Protein AF-A0A383ANM3-F1 (afdb_monomer_lite)

Foldseek 3Di:
DDDPPPPPPPPPPPDDPPDDDDDPDDPVVVVVVVCCVPPVVVVLVVCCVVVDVPPSPPVVVVVVVVVVVVVVVVD

Secondary structure (DSSP, 8-state):
----TT--------S-TT-PPPPS-SHHHHHHHHHIIIIIHHHHHHHHHHS-TTTHHHHHHHHHHHHHHHHHHH-

Organism: NCBI:txid408172

Structure (mmCIF, N/CA/C/O backbone):
data_AF-A0A383ANM3-F1
#
_entry.id   AF-A0A383ANM3-F1
#
loop_
_atom_site.group_PDB
_atom_site.id
_atom_site.type_symbol
_atom_site.label_atom_id
_atom_site.label_alt_id
_atom_site.label_comp_id
_atom_site.label_asym_id
_atom_site.label_entity_id
_atom_site.label_seq_id
_atom_site.pdbx_PDB_ins_code
_atom_site.Cartn_x
_atom_site.Cartn_y
_atom_site.Cartn_z
_atom_site.occupancy
_atom_site.B_iso_or_equiv
_atom_site.auth_seq_id
_atom_site.auth_comp_id
_atom_site.auth_asym_id
_atom_site.auth_atom_id
_atom_site.pdbx_PDB_model_num
ATOM 1 N N . MET A 1 1 ? -22.920 38.046 25.260 1.00 54.47 1 MET A N 1
ATOM 2 C CA . MET A 1 1 ? -23.251 36.678 24.809 1.00 54.47 1 MET A CA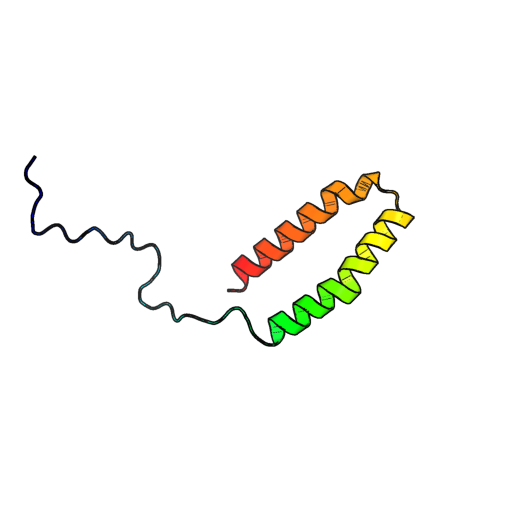 1
ATOM 3 C C . MET A 1 1 ? -23.113 35.764 26.012 1.00 54.47 1 MET A C 1
ATOM 5 O O . MET A 1 1 ? -21.994 35.450 26.397 1.00 54.47 1 MET A O 1
ATOM 9 N N . ALA A 1 2 ? -24.222 35.474 26.693 1.00 51.34 2 ALA A N 1
ATOM 10 C CA . ALA A 1 2 ? -24.219 34.554 27.825 1.00 51.34 2 ALA A CA 1
ATOM 11 C C . ALA A 1 2 ? -23.986 33.135 27.290 1.00 51.34 2 ALA A C 1
ATOM 13 O O . ALA A 1 2 ? -24.619 32.734 26.318 1.00 51.34 2 ALA A O 1
ATOM 14 N N . LYS A 1 3 ? -23.025 32.415 27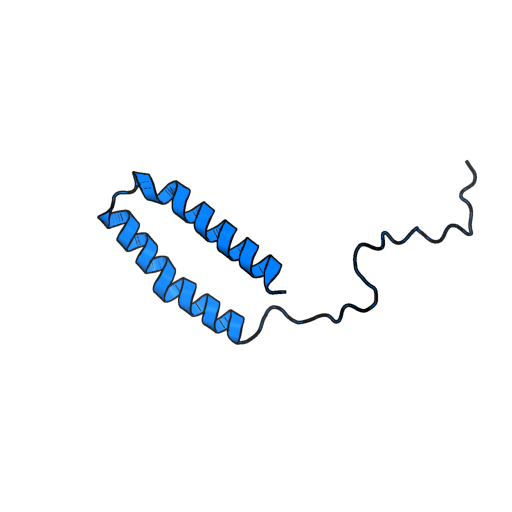.869 1.00 59.25 3 LYS A N 1
ATOM 15 C CA . LYS A 1 3 ? -22.780 31.006 27.565 1.00 59.25 3 LYS A CA 1
ATOM 16 C C . LYS A 1 3 ? -23.816 30.205 28.345 1.00 59.25 3 LYS A C 1
ATOM 18 O O . LYS A 1 3 ? -23.711 30.128 29.566 1.00 59.25 3 LYS A O 1
ATOM 23 N N . ASP A 1 4 ? -24.827 29.688 27.652 1.00 63.91 4 ASP A N 1
ATOM 24 C CA . ASP A 1 4 ? -25.875 28.865 28.254 1.00 63.91 4 ASP A CA 1
ATOM 25 C C . ASP A 1 4 ? -25.254 27.662 28.991 1.00 63.91 4 ASP A C 1
ATOM 27 O O . ASP A 1 4 ? -24.584 26.841 28.359 1.00 63.91 4 ASP A O 1
ATOM 31 N N . PRO A 1 5 ? -25.450 27.537 30.317 1.00 64.25 5 PRO A N 1
ATOM 32 C CA . PRO A 1 5 ? -24.805 26.505 31.132 1.00 64.25 5 PRO A CA 1
ATOM 33 C C . PRO A 1 5 ? -25.390 25.095 30.930 1.00 64.25 5 PRO A C 1
ATOM 35 O O . PRO A 1 5 ? -24.807 24.137 31.418 1.00 64.25 5 PRO A O 1
ATOM 38 N N . ASN A 1 6 ? -26.502 24.966 30.193 1.00 59.47 6 ASN A N 1
ATOM 39 C CA . ASN A 1 6 ? -27.185 23.697 29.890 1.00 59.47 6 ASN A CA 1
ATOM 40 C C . ASN A 1 6 ? -27.017 23.234 28.435 1.00 59.47 6 ASN A C 1
ATOM 42 O O . ASN A 1 6 ? -27.734 22.345 27.977 1.00 59.47 6 ASN A O 1
ATOM 46 N N . LYS A 1 7 ? -26.097 23.837 27.677 1.00 59.66 7 LYS A N 1
ATOM 47 C CA . LYS A 1 7 ? -25.778 23.362 26.333 1.00 59.66 7 LYS A CA 1
ATOM 48 C C . LYS A 1 7 ? -24.704 22.284 26.458 1.00 59.66 7 LYS A C 1
ATOM 50 O O . LYS A 1 7 ? -23.512 22.589 26.408 1.00 59.66 7 LYS A O 1
ATOM 55 N N . GLU A 1 8 ? -25.142 21.043 26.684 1.00 63.91 8 GLU A N 1
ATOM 56 C CA . GLU A 1 8 ? -24.309 19.854 26.466 1.00 63.91 8 GLU A CA 1
ATOM 57 C C . GLU A 1 8 ? -23.609 20.059 25.114 1.00 63.91 8 GLU A C 1
ATOM 59 O O . GLU A 1 8 ? -24.294 20.416 24.147 1.00 63.91 8 GLU A O 1
ATOM 64 N N . PRO A 1 9 ? -22.269 19.963 25.032 1.00 62.81 9 PRO A N 1
ATOM 65 C CA . PRO A 1 9 ? -21.578 20.153 23.768 1.00 62.81 9 PRO A CA 1
ATOM 66 C C . PRO A 1 9 ? -22.182 19.134 22.819 1.00 62.81 9 PRO A C 1
ATOM 68 O O . PRO A 1 9 ? -22.060 17.943 23.083 1.00 62.81 9 PRO A O 1
ATOM 71 N N . GLU A 1 10 ? -22.906 19.617 21.810 1.00 63.34 10 GLU A N 1
ATOM 72 C CA . GLU A 1 10 ? -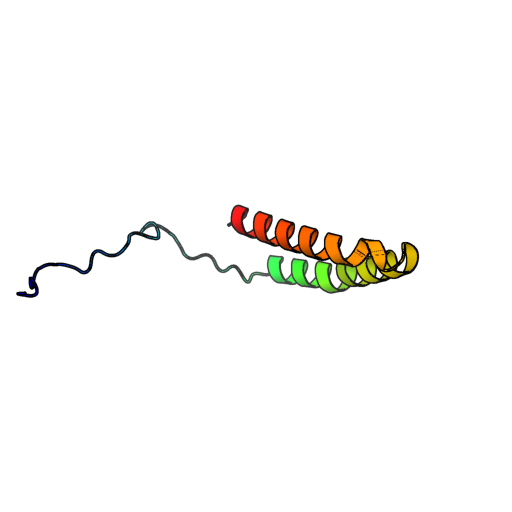23.595 18.819 20.804 1.00 63.34 10 GLU A CA 1
ATOM 73 C C . GLU A 1 10 ? -22.555 17.843 20.263 1.00 63.34 10 GLU A C 1
ATOM 75 O O . GLU A 1 10 ? -21.667 18.222 19.494 1.00 63.34 10 GLU A O 1
ATOM 80 N N . ARG A 1 11 ? -22.540 16.628 20.825 1.00 60.84 11 ARG A N 1
ATOM 81 C CA . ARG A 1 11 ? -21.543 15.625 20.498 1.00 60.84 11 ARG A CA 1
ATOM 82 C C . ARG A 1 11 ? -21.897 15.283 19.078 1.00 60.84 11 ARG A C 1
ATOM 84 O O . ARG A 1 11 ? -22.895 14.606 18.864 1.00 60.84 11 ARG A O 1
ATOM 91 N N . LEU A 1 12 ? -21.152 15.858 18.133 1.00 67.44 12 LEU A N 1
ATOM 92 C CA . LEU A 1 12 ? -21.242 15.525 16.724 1.00 67.44 12 LEU A CA 1
ATOM 93 C C . LEU A 1 12 ? -21.296 14.000 16.693 1.00 67.44 12 LEU A C 1
ATOM 95 O O . LEU A 1 12 ? -20.328 13.346 17.085 1.00 67.44 12 LEU A O 1
ATOM 99 N N . GLN A 1 13 ? -22.471 13.453 16.385 1.00 66.25 13 GLN A N 1
ATOM 100 C CA . GLN A 1 13 ? -22.745 12.025 16.465 1.00 66.25 13 GLN A CA 1
ATOM 101 C C . GLN A 1 13 ? -22.105 11.403 15.221 1.00 66.25 13 GLN A C 1
ATOM 103 O O . GLN A 1 13 ? -22.765 11.049 14.253 1.00 66.25 13 GLN A O 1
ATOM 108 N N . LEU A 1 14 ? -20.769 11.436 15.194 1.00 70.12 14 LEU A N 1
ATOM 109 C CA . LEU A 1 14 ? -19.931 11.059 14.057 1.00 70.12 14 LEU A CA 1
ATOM 110 C C . LEU A 1 14 ? -19.873 9.540 13.901 1.00 70.12 14 LEU A C 1
ATOM 112 O O . LEU A 1 14 ? -19.542 9.046 12.828 1.00 70.12 14 LEU A O 1
ATOM 116 N N . MET A 1 15 ? -20.163 8.813 14.980 1.00 70.38 15 MET A N 1
ATOM 117 C CA . MET A 1 15 ? -20.119 7.363 15.050 1.00 70.38 15 MET A CA 1
ATOM 118 C C . MET A 1 15 ? -21.291 6.873 15.916 1.00 70.38 15 MET A C 1
ATOM 120 O O . MET A 1 15 ? -21.571 7.500 16.940 1.00 70.38 15 MET A O 1
ATOM 124 N N . PRO A 1 16 ? -21.983 5.796 15.509 1.00 77.31 16 PRO A N 1
ATOM 125 C CA . PRO A 1 16 ? -22.987 5.126 16.328 1.00 77.31 16 PRO A CA 1
ATOM 126 C C . PRO A 1 16 ? -22.428 4.700 17.694 1.00 77.31 16 PRO A C 1
ATOM 128 O O . PRO A 1 16 ? -21.300 4.210 17.782 1.00 77.31 16 PRO A O 1
ATOM 131 N N . ASP A 1 17 ? -23.226 4.866 18.752 1.00 75.06 17 ASP A N 1
ATOM 132 C CA . ASP A 1 17 ? -22.844 4.529 20.133 1.00 75.06 17 ASP A CA 1
ATOM 133 C C . ASP A 1 17 ? -22.723 3.007 20.371 1.00 75.06 17 ASP A C 1
ATOM 135 O O . ASP A 1 17 ? -22.190 2.574 21.393 1.00 75.06 17 ASP A O 1
ATOM 139 N N . ASP A 1 18 ? -23.207 2.187 19.434 1.00 78.38 18 ASP A N 1
ATOM 140 C CA . ASP A 1 18 ? -23.205 0.721 19.470 1.00 78.38 18 ASP A CA 1
ATOM 141 C C . ASP A 1 18 ? -22.023 0.073 18.725 1.00 78.38 18 ASP A C 1
ATOM 143 O O . ASP A 1 18 ? -21.946 -1.156 18.631 1.00 78.38 18 ASP A O 1
ATOM 147 N N . LEU A 1 19 ? -21.071 0.863 18.218 1.00 77.75 19 LEU A N 1
ATOM 148 C CA . LEU A 1 19 ? -19.887 0.323 17.553 1.00 77.75 19 LEU A CA 1
ATOM 149 C C . LEU A 1 19 ? -18.922 -0.330 18.549 1.00 77.75 19 LEU A C 1
ATOM 151 O O . LEU A 1 19 ? -18.275 0.329 19.364 1.00 77.75 19 LEU A O 1
ATOM 155 N N . ASN A 1 20 ? -18.760 -1.646 18.413 1.00 81.25 20 ASN A N 1
ATOM 156 C CA . ASN A 1 20 ? -17.694 -2.375 19.085 1.00 81.25 20 ASN A CA 1
ATOM 157 C C . ASN A 1 20 ? -16.369 -2.163 18.349 1.00 81.25 20 ASN A C 1
ATOM 159 O O . ASN A 1 20 ? -16.280 -2.325 17.133 1.00 81.25 20 ASN A O 1
ATOM 163 N N . PHE A 1 21 ? -15.324 -1.821 19.099 1.00 81.50 21 PHE A N 1
ATOM 164 C CA . PHE A 1 21 ? -13.980 -1.697 18.549 1.00 81.50 21 PHE A CA 1
ATOM 165 C C . PHE A 1 21 ? -13.425 -3.077 18.175 1.00 81.50 21 PHE A C 1
ATOM 167 O O . PHE A 1 21 ? -13.202 -3.917 19.049 1.00 81.50 21 PHE A O 1
ATOM 174 N N . GLU A 1 22 ? -13.138 -3.284 16.890 1.00 81.94 22 GLU A N 1
ATOM 175 C CA . GLU A 1 22 ? -12.405 -4.455 16.412 1.00 81.94 22 GLU A CA 1
ATOM 176 C C . GLU A 1 22 ? -10.941 -4.106 16.087 1.00 81.94 22 GLU A C 1
ATOM 178 O O . GLU A 1 22 ? -10.670 -3.174 15.323 1.00 81.94 22 GLU A O 1
ATOM 183 N N . PRO A 1 23 ? -9.958 -4.852 16.623 1.00 82.88 23 PRO A N 1
ATOM 184 C CA . PRO A 1 23 ? -8.556 -4.636 16.289 1.00 82.88 23 PRO A CA 1
ATOM 185 C C . PRO A 1 23 ? -8.253 -4.976 14.819 1.00 82.88 23 PRO A C 1
ATOM 187 O O . PRO A 1 23 ? -8.308 -6.134 14.403 1.00 82.88 23 PRO A O 1
ATOM 190 N N . GLY A 1 24 ? -7.826 -3.977 14.040 1.00 80.94 24 GLY A N 1
ATOM 191 C CA . GLY A 1 24 ? -7.382 -4.168 12.649 1.00 80.94 24 GLY A CA 1
ATOM 192 C C . GLY A 1 24 ? -6.017 -4.862 12.506 1.00 80.94 24 GLY A C 1
ATOM 193 O O . GLY A 1 24 ? -5.677 -5.364 11.433 1.00 80.94 24 GLY A O 1
ATOM 194 N N . PHE A 1 25 ? -5.224 -4.923 13.581 1.00 86.38 25 PHE A N 1
ATOM 195 C CA . PHE A 1 25 ? -3.957 -5.651 13.604 1.00 86.38 25 PHE A CA 1
ATOM 196 C C . PHE A 1 25 ? -4.175 -7.067 14.137 1.00 86.38 25 PHE A C 1
ATOM 198 O O . PHE A 1 25 ? -4.241 -7.298 15.343 1.00 86.38 25 PHE A O 1
ATOM 205 N N . ASN A 1 26 ? -4.300 -8.021 13.220 1.00 88.94 26 ASN A N 1
ATOM 206 C CA . ASN A 1 26 ? -4.486 -9.429 13.539 1.00 88.94 26 ASN A CA 1
ATOM 207 C C . ASN A 1 26 ? -3.537 -10.306 12.704 1.00 88.94 26 ASN A C 1
ATOM 209 O O . ASN A 1 26 ? -2.765 -9.826 11.871 1.00 88.94 26 ASN A O 1
ATOM 213 N N . ILE A 1 27 ? -3.597 -11.621 12.915 1.00 92.50 27 ILE A N 1
ATOM 214 C CA . ILE A 1 27 ? -2.746 -12.572 12.190 1.00 92.50 27 ILE A CA 1
ATOM 215 C C . ILE A 1 27 ? -2.985 -12.553 10.671 1.00 92.50 27 ILE A C 1
ATOM 217 O O . ILE A 1 27 ? -2.063 -12.807 9.900 1.00 92.50 27 ILE A O 1
ATOM 221 N N . LYS A 1 28 ? -4.196 -12.205 10.215 1.00 88.00 28 LYS A N 1
ATOM 222 C CA . LYS A 1 28 ? -4.502 -12.044 8.785 1.00 88.00 28 LYS A CA 1
ATOM 223 C C . LYS A 1 28 ? -3.743 -10.845 8.213 1.00 88.00 28 LYS A C 1
ATOM 225 O O . LYS A 1 28 ? -3.199 -10.947 7.119 1.00 88.00 28 LYS A O 1
ATOM 230 N N . THR A 1 29 ? -3.628 -9.757 8.977 1.00 87.88 29 THR A N 1
ATOM 231 C CA . THR A 1 29 ? -2.832 -8.571 8.619 1.00 87.88 29 THR A CA 1
ATOM 232 C C . THR A 1 29 ? -1.349 -8.915 8.472 1.00 87.88 29 THR A C 1
ATOM 234 O O . THR A 1 29 ? -0.701 -8.443 7.540 1.00 87.88 29 THR A O 1
ATOM 237 N N . LEU A 1 30 ? -0.816 -9.798 9.326 1.00 92.62 30 LEU A N 1
ATOM 238 C CA . LEU A 1 30 ? 0.568 -10.272 9.217 1.00 92.62 30 LEU A CA 1
ATOM 239 C C . LEU A 1 30 ? 0.811 -11.050 7.914 1.00 92.62 30 LEU A C 1
ATOM 241 O O . LEU A 1 30 ? 1.781 -10.784 7.204 1.00 92.62 30 LEU A O 1
ATOM 245 N N . TRP A 1 31 ? -0.082 -11.982 7.574 1.00 93.81 31 TRP A N 1
ATOM 246 C CA . TRP A 1 31 ? 0.011 -12.744 6.326 1.00 93.81 31 TRP A CA 1
ATOM 247 C C . TRP A 1 31 ? -0.150 -11.863 5.086 1.00 93.81 31 TRP A C 1
ATOM 249 O O . TRP A 1 31 ? 0.574 -12.046 4.107 1.00 93.81 31 TRP A O 1
ATOM 259 N N . ALA A 1 32 ? -1.041 -10.872 5.139 1.00 86.50 32 ALA A N 1
ATOM 260 C CA . ALA A 1 32 ? -1.201 -9.893 4.069 1.00 86.50 32 ALA A CA 1
ATOM 261 C C . ALA A 1 32 ? 0.082 -9.071 3.857 1.00 86.50 32 ALA A C 1
ATOM 263 O O . ALA A 1 32 ? 0.530 -8.918 2.722 1.00 86.50 32 ALA A O 1
ATOM 264 N N . ALA A 1 33 ? 0.721 -8.605 4.935 1.00 89.56 33 ALA A N 1
ATOM 265 C CA . ALA A 1 33 ? 1.978 -7.863 4.851 1.00 89.56 33 ALA A CA 1
ATOM 266 C C . ALA A 1 33 ? 3.115 -8.709 4.251 1.00 89.56 33 ALA A C 1
ATOM 268 O O . ALA A 1 33 ? 3.857 -8.229 3.393 1.00 89.56 33 ALA A O 1
ATOM 269 N N . LEU A 1 34 ? 3.214 -9.983 4.645 1.00 94.69 34 LEU A N 1
ATOM 270 C CA . LEU A 1 34 ? 4.169 -10.940 4.076 1.00 94.69 34 LEU A CA 1
ATOM 271 C C . LEU A 1 34 ? 3.958 -11.133 2.568 1.00 94.69 34 LEU A C 1
ATOM 273 O O . LEU A 1 34 ? 4.916 -11.069 1.800 1.00 94.69 34 LEU A O 1
ATOM 277 N N . PHE A 1 35 ? 2.710 -11.318 2.135 1.00 91.12 35 PHE A N 1
ATOM 278 C CA . PHE A 1 35 ? 2.364 -11.447 0.719 1.00 91.12 35 PHE A CA 1
ATOM 279 C C . PHE A 1 35 ? 2.748 -10.193 -0.077 1.00 91.12 35 PHE A C 1
ATOM 281 O O . PHE A 1 35 ? 3.372 -10.289 -1.135 1.00 91.12 35 PHE A O 1
ATOM 288 N N . VAL A 1 36 ? 2.431 -9.006 0.442 1.00 87.94 36 VAL A N 1
ATOM 289 C CA . VAL A 1 36 ? 2.768 -7.748 -0.234 1.00 87.94 36 VAL A CA 1
ATOM 290 C C . VAL A 1 36 ? 4.286 -7.579 -0.349 1.00 87.94 36 VAL A C 1
ATOM 292 O O . VAL A 1 36 ? 4.792 -7.267 -1.427 1.00 87.94 36 VAL A O 1
ATOM 295 N N . GLY A 1 37 ? 5.025 -7.841 0.730 1.00 88.62 37 GLY A N 1
ATOM 296 C CA . GLY A 1 37 ? 6.477 -7.674 0.754 1.00 88.62 37 GLY A CA 1
ATOM 297 C C . GLY A 1 37 ? 7.227 -8.662 -0.139 1.00 88.62 37 GLY A C 1
ATOM 298 O O . GLY A 1 37 ? 8.132 -8.259 -0.863 1.00 88.62 37 GLY A O 1
ATOM 299 N N . PHE A 1 38 ? 6.860 -9.946 -0.114 1.00 93.94 38 PHE A N 1
ATOM 300 C CA . PHE A 1 38 ? 7.616 -10.991 -0.816 1.00 93.94 38 PHE A CA 1
ATOM 301 C C . PHE A 1 38 ? 7.117 -11.295 -2.227 1.00 93.94 38 PHE A C 1
ATOM 303 O O . PHE A 1 38 ? 7.883 -11.833 -3.022 1.00 93.94 38 PHE A O 1
ATOM 310 N N . ILE A 1 39 ? 5.860 -10.988 -2.554 1.00 91.12 39 ILE A N 1
ATOM 311 C CA . ILE A 1 39 ? 5.269 -11.357 -3.849 1.00 91.12 39 ILE A CA 1
ATOM 312 C C . ILE A 1 39 ? 4.941 -10.111 -4.669 1.00 91.12 39 ILE A C 1
ATOM 314 O O . ILE A 1 39 ? 5.407 -9.991 -5.802 1.00 91.12 39 ILE A O 1
ATOM 318 N N . MET A 1 40 ? 4.189 -9.161 -4.105 1.00 85.75 40 MET A N 1
ATOM 319 C CA . MET A 1 40 ? 3.780 -7.964 -4.854 1.00 85.75 40 MET A CA 1
ATOM 320 C C . MET A 1 40 ? 4.961 -7.044 -5.163 1.00 85.75 40 MET A C 1
ATOM 322 O O . MET A 1 40 ? 5.128 -6.652 -6.316 1.00 85.75 40 MET A O 1
ATOM 326 N N . LEU A 1 41 ? 5.796 -6.722 -4.169 1.00 86.56 41 LEU A N 1
ATOM 327 C CA . LEU A 1 41 ? 6.893 -5.767 -4.356 1.00 86.56 41 LEU A CA 1
ATOM 328 C C . LEU A 1 41 ? 7.941 -6.263 -5.375 1.00 86.56 41 LEU A C 1
ATOM 330 O O . LEU A 1 41 ? 8.264 -5.511 -6.297 1.00 86.56 41 LEU A O 1
ATOM 334 N N . PRO A 1 42 ? 8.426 -7.522 -5.319 1.00 88.56 42 PRO A N 1
ATOM 335 C CA . PRO A 1 42 ? 9.364 -8.021 -6.323 1.00 88.56 42 PRO A CA 1
ATOM 336 C C . PRO A 1 42 ? 8.718 -8.166 -7.705 1.00 88.56 42 PRO A C 1
ATOM 338 O O . PRO A 1 42 ? 9.359 -7.873 -8.715 1.00 88.56 42 PRO A O 1
ATOM 341 N N . GLY A 1 43 ? 7.441 -8.566 -7.762 1.00 85.75 43 GLY A N 1
ATOM 342 C CA . GLY A 1 43 ? 6.682 -8.657 -9.009 1.00 85.75 43 GLY A CA 1
ATOM 343 C C . GLY A 1 43 ? 6.530 -7.304 -9.704 1.00 85.75 43 GLY A C 1
ATOM 344 O O . GLY A 1 43 ? 6.754 -7.210 -10.910 1.00 85.75 43 GLY A O 1
ATOM 345 N N . ALA A 1 44 ? 6.229 -6.246 -8.948 1.00 79.75 44 ALA A N 1
ATOM 346 C CA . ALA A 1 44 ? 6.110 -4.885 -9.468 1.00 79.75 44 ALA A CA 1
ATOM 347 C C . ALA A 1 44 ? 7.440 -4.363 -10.031 1.00 79.75 44 ALA A C 1
ATOM 349 O O . ALA A 1 44 ? 7.465 -3.795 -11.124 1.00 79.75 44 ALA A O 1
ATOM 350 N N . ILE A 1 45 ? 8.555 -4.616 -9.335 1.00 85.44 45 ILE A N 1
ATOM 351 C CA . ILE A 1 45 ? 9.896 -4.240 -9.806 1.00 85.44 45 ILE A CA 1
ATOM 352 C C . ILE A 1 45 ? 10.236 -4.983 -11.102 1.00 85.44 45 ILE A C 1
ATOM 354 O O . ILE A 1 45 ? 10.685 -4.363 -12.065 1.00 85.44 45 ILE A O 1
ATOM 358 N N . TYR A 1 46 ? 9.991 -6.295 -11.157 1.00 86.50 46 TYR A N 1
ATOM 359 C CA . TYR A 1 46 ? 10.237 -7.093 -12.359 1.00 86.50 46 TYR A CA 1
ATOM 360 C C . TYR A 1 46 ? 9.430 -6.575 -13.549 1.00 86.50 46 TYR A C 1
ATOM 362 O O . TYR A 1 46 ? 9.993 -6.311 -14.611 1.00 86.50 46 TYR A O 1
ATOM 370 N N . LEU A 1 47 ? 8.123 -6.378 -13.360 1.00 82.88 47 LEU A N 1
ATOM 371 C CA . LEU A 1 47 ? 7.251 -5.887 -14.419 1.00 82.88 47 LEU A CA 1
ATOM 372 C C . LEU A 1 47 ? 7.695 -4.496 -14.883 1.00 82.88 47 LEU A C 1
ATOM 374 O O . LEU A 1 47 ? 7.823 -4.277 -16.081 1.00 82.88 47 LEU A O 1
ATOM 378 N N . GLY A 1 48 ? 8.044 -3.602 -13.953 1.00 78.31 48 GLY A N 1
ATOM 379 C CA . GLY A 1 48 ? 8.546 -2.261 -14.260 1.00 78.31 48 GLY A CA 1
ATOM 380 C C . GLY A 1 48 ? 9.885 -2.234 -15.007 1.00 78.31 48 GLY A C 1
ATOM 381 O O . GLY A 1 48 ? 10.144 -1.282 -15.748 1.00 78.31 48 GLY A O 1
ATOM 382 N N . LEU A 1 49 ? 10.734 -3.254 -14.846 1.00 85.06 49 LEU A N 1
ATOM 383 C CA . LEU A 1 49 ? 11.964 -3.416 -15.629 1.00 85.06 49 LEU A CA 1
ATOM 384 C C . LEU A 1 49 ? 11.686 -4.017 -17.015 1.00 85.06 49 LEU A C 1
ATOM 386 O O . LEU A 1 49 ? 12.289 -3.581 -17.992 1.00 85.06 49 LEU A O 1
ATOM 390 N N . VAL A 1 50 ? 10.764 -4.978 -17.119 1.00 84.38 50 VAL A N 1
ATOM 391 C CA . VAL A 1 50 ? 10.433 -5.670 -18.379 1.00 84.38 50 VAL A CA 1
ATOM 392 C C . VAL A 1 50 ? 9.605 -4.801 -19.323 1.00 84.38 50 VAL A C 1
ATOM 394 O O . VAL A 1 50 ? 9.875 -4.766 -20.520 1.00 84.38 50 VAL A O 1
ATOM 397 N N . THR A 1 51 ? 8.602 -4.089 -18.812 1.00 79.94 51 THR A N 1
ATOM 398 C CA . THR A 1 51 ? 7.70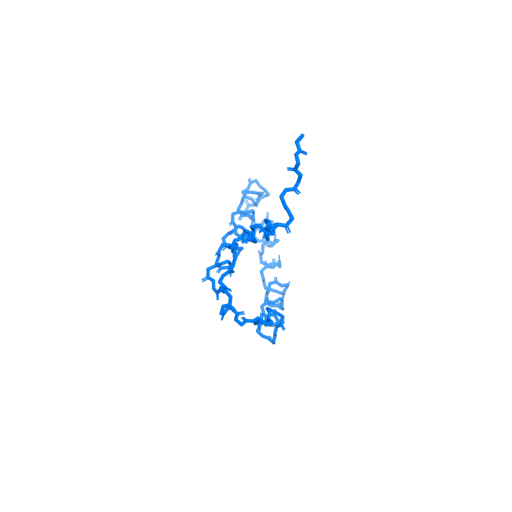6 -3.250 -19.627 1.00 79.94 51 THR A CA 1
ATOM 399 C C . THR A 1 51 ? 8.243 -1.834 -19.839 1.00 79.94 51 THR A C 1
ATOM 401 O O . THR A 1 51 ? 7.655 -1.056 -20.586 1.00 79.94 51 THR A O 1
ATOM 404 N N . GLY A 1 52 ? 9.349 -1.488 -19.174 1.00 71.62 52 GLY A N 1
ATOM 405 C CA . GLY A 1 52 ? 9.902 -0.139 -19.124 1.00 71.62 52 GLY A CA 1
ATOM 406 C C . GLY A 1 52 ? 9.177 0.773 -18.123 1.00 71.62 52 GLY A C 1
ATOM 407 O O . GLY A 1 52 ? 7.968 0.683 -17.910 1.00 71.62 52 GLY A O 1
ATOM 408 N N . GLN A 1 53 ? 9.931 1.703 -17.527 1.00 68.50 53 GLN A N 1
ATOM 409 C CA . GLN A 1 53 ? 9.505 2.578 -16.418 1.00 68.50 53 GLN A CA 1
ATOM 410 C C . GLN A 1 53 ? 8.347 3.547 -16.745 1.00 68.50 53 GLN A C 1
ATOM 412 O O . GLN A 1 53 ? 7.798 4.170 -15.841 1.00 68.50 53 GLN A O 1
ATOM 417 N N . SER A 1 54 ? 7.955 3.695 -18.016 1.00 61.91 54 SER A N 1
ATOM 418 C CA . SER A 1 54 ? 6.995 4.725 -18.451 1.00 61.91 54 SER A CA 1
ATOM 419 C C . SER A 1 54 ? 5.528 4.439 -18.090 1.00 61.91 54 SER A C 1
ATOM 421 O O . SER A 1 54 ? 4.743 5.376 -17.978 1.00 61.91 54 SER A O 1
ATOM 423 N N . MET A 1 55 ? 5.155 3.174 -17.863 1.00 58.47 55 MET A N 1
ATOM 424 C CA . MET A 1 55 ? 3.794 2.760 -17.466 1.00 58.47 55 MET A CA 1
ATOM 425 C C . MET A 1 55 ? 3.648 2.511 -15.954 1.00 58.47 55 MET A C 1
ATOM 427 O O . MET A 1 55 ? 2.535 2.488 -15.432 1.00 58.47 55 MET A O 1
ATOM 431 N N . ALA A 1 56 ? 4.764 2.347 -15.235 1.00 61.84 56 ALA A N 1
ATOM 432 C CA . ALA A 1 56 ? 4.772 1.936 -13.830 1.00 61.84 56 ALA A CA 1
ATOM 433 C C . ALA A 1 56 ? 4.328 3.049 -12.863 1.00 61.84 56 ALA A C 1
ATOM 435 O O . ALA A 1 56 ? 3.684 2.766 -11.856 1.00 61.84 56 ALA A O 1
ATOM 436 N N . GLY A 1 57 ? 4.606 4.316 -13.192 1.00 66.38 57 GLY A N 1
ATOM 437 C CA . GLY A 1 57 ? 4.388 5.431 -12.267 1.00 66.38 57 GLY A CA 1
ATOM 438 C C . GLY A 1 57 ? 2.926 5.676 -11.889 1.00 66.38 57 GLY A C 1
ATOM 439 O O . GLY A 1 57 ? 2.669 6.081 -10.769 1.00 66.38 57 GLY A O 1
ATOM 440 N N . GLY A 1 58 ? 1.961 5.433 -12.787 1.00 70.06 58 GLY A N 1
ATOM 441 C CA . GLY A 1 58 ? 0.532 5.650 -12.505 1.00 70.06 58 GLY A CA 1
ATOM 442 C C . GLY A 1 58 ? -0.191 4.415 -11.959 1.00 70.06 58 GLY A C 1
ATOM 443 O O . GLY A 1 58 ? -1.075 4.535 -11.111 1.00 70.06 58 GLY A O 1
ATOM 444 N N . ALA A 1 59 ? 0.194 3.224 -12.424 1.00 71.69 59 ALA A N 1
ATOM 445 C CA . ALA A 1 59 ? -0.462 1.968 -12.063 1.00 71.69 59 ALA A CA 1
ATOM 446 C C . ALA A 1 59 ? -0.283 1.607 -10.578 1.00 71.69 59 ALA A C 1
ATOM 448 O O . ALA A 1 59 ? -1.192 1.043 -9.962 1.00 71.69 59 ALA A O 1
ATOM 449 N N . GLU A 1 60 ? 0.855 1.973 -9.984 1.00 74.94 60 GLU A N 1
ATOM 450 C CA . GLU A 1 60 ? 1.131 1.744 -8.564 1.00 74.94 60 GLU A CA 1
ATOM 451 C C . GLU A 1 60 ? 0.163 2.524 -7.663 1.00 74.94 60 GLU A C 1
ATOM 453 O O . GLU A 1 60 ? -0.483 1.935 -6.794 1.00 74.94 60 GLU A O 1
ATOM 458 N N . TRP A 1 61 ? -0.030 3.822 -7.928 1.00 82.38 61 TRP A N 1
ATOM 459 C CA . TRP A 1 61 ? -0.955 4.658 -7.155 1.00 82.38 61 TRP A CA 1
ATOM 460 C C . TRP A 1 61 ? -2.399 4.177 -7.264 1.00 82.38 61 TRP A C 1
ATOM 462 O O . TRP A 1 61 ? -3.104 4.137 -6.260 1.00 82.38 61 TRP A O 1
ATOM 472 N N . VAL A 1 62 ? -2.838 3.756 -8.453 1.00 83.44 62 VAL A N 1
ATOM 473 C CA . VAL A 1 62 ? -4.188 3.204 -8.647 1.00 83.44 62 VAL A CA 1
ATOM 474 C C . VAL A 1 62 ? -4.373 1.928 -7.829 1.00 83.44 62 VAL A C 1
ATOM 476 O O . VAL A 1 62 ? -5.377 1.783 -7.136 1.00 83.44 62 VAL A O 1
ATOM 479 N N . THR A 1 63 ? -3.394 1.025 -7.851 1.00 82.62 63 THR A N 1
ATOM 480 C CA . THR A 1 63 ? -3.446 -0.235 -7.094 1.00 82.62 63 THR A CA 1
ATOM 481 C C . THR A 1 63 ? -3.492 0.021 -5.586 1.00 82.62 63 THR A C 1
ATOM 483 O O . THR A 1 63 ? -4.299 -0.581 -4.878 1.00 82.62 63 THR A O 1
ATOM 486 N N . LEU A 1 64 ? -2.679 0.958 -5.094 1.00 82.19 64 LEU A N 1
ATOM 487 C CA . LEU A 1 64 ? -2.661 1.358 -3.688 1.00 82.19 64 LEU A CA 1
ATOM 488 C C . LEU A 1 64 ? -4.002 1.968 -3.255 1.00 8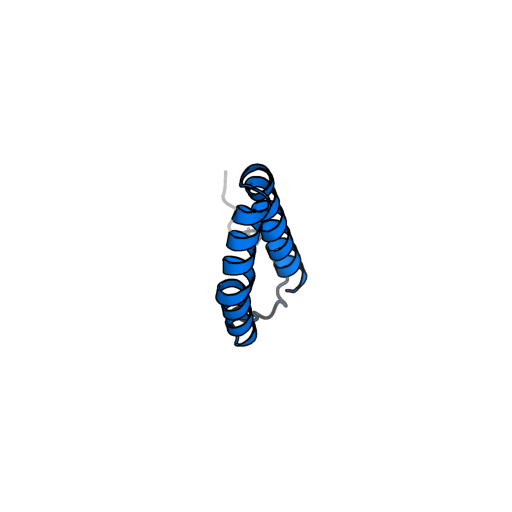2.19 64 LEU A C 1
ATOM 490 O O . LEU A 1 64 ? -4.537 1.593 -2.212 1.00 82.19 64 LEU A O 1
ATOM 494 N N . ILE A 1 65 ? -4.584 2.846 -4.078 1.00 87.62 65 ILE A N 1
ATOM 495 C CA . ILE A 1 65 ? -5.906 3.436 -3.827 1.00 87.62 65 ILE A CA 1
ATOM 496 C C . ILE A 1 65 ? -6.985 2.350 -3.789 1.00 87.62 65 ILE A C 1
ATOM 498 O O . ILE A 1 65 ? -7.820 2.365 -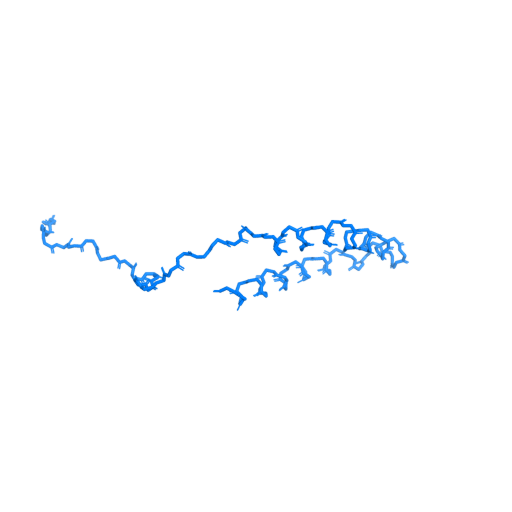2.889 1.00 87.62 65 ILE A O 1
ATOM 502 N N . LEU A 1 66 ? -6.960 1.385 -4.712 1.00 87.44 66 LEU A N 1
ATOM 503 C CA . LEU A 1 66 ? -7.923 0.282 -4.727 1.00 87.44 66 LEU A CA 1
ATOM 504 C C . LEU A 1 66 ? -7.811 -0.592 -3.476 1.00 87.44 66 LEU A C 1
ATOM 506 O O . LEU A 1 66 ? -8.836 -0.940 -2.894 1.00 87.44 66 LEU A O 1
ATOM 510 N N . PHE A 1 67 ? -6.598 -0.908 -3.016 1.00 86.12 67 PHE A N 1
ATOM 511 C CA . PHE A 1 67 ? -6.424 -1.646 -1.764 1.00 86.12 67 PHE A CA 1
ATOM 512 C C . PHE A 1 67 ? -6.933 -0.869 -0.550 1.00 86.12 67 PHE A C 1
ATOM 514 O O . PHE A 1 67 ? -7.590 -1.459 0.306 1.00 86.12 67 PHE A O 1
ATOM 521 N N . ILE A 1 68 ? -6.689 0.443 -0.487 1.00 87.38 68 ILE A N 1
ATOM 522 C CA . ILE A 1 68 ? -7.232 1.303 0.574 1.00 87.38 68 ILE A CA 1
ATOM 523 C C . ILE A 1 68 ? -8.759 1.342 0.514 1.00 87.38 68 ILE A C 1
ATOM 525 O O . ILE A 1 68 ? -9.415 1.253 1.548 1.00 87.38 68 ILE A O 1
ATOM 529 N N . GLU A 1 69 ? -9.343 1.447 -0.676 1.00 91.88 69 GLU A N 1
ATOM 530 C CA . GLU A 1 69 ? -10.795 1.502 -0.839 1.00 91.88 69 GLU A CA 1
ATOM 531 C C . GLU A 1 69 ? -11.462 0.172 -0.468 1.00 91.88 69 GLU A C 1
ATOM 533 O O . GLU A 1 69 ? -12.495 0.159 0.200 1.00 91.88 69 GLU A O 1
ATOM 538 N N . ILE A 1 70 ? -10.841 -0.955 -0.826 1.00 84.62 70 ILE A N 1
ATOM 539 C CA . ILE A 1 70 ? -11.274 -2.288 -0.391 1.00 84.62 70 ILE A CA 1
ATOM 540 C C . ILE A 1 70 ? -11.153 -2.414 1.129 1.00 84.62 70 ILE A C 1
ATOM 542 O O . ILE A 1 70 ? -12.093 -2.881 1.767 1.00 84.62 70 ILE A O 1
ATOM 546 N N . ALA A 1 71 ? -10.046 -1.965 1.726 1.00 80.38 71 ALA A N 1
ATOM 547 C CA . ALA A 1 71 ? -9.864 -1.992 3.175 1.00 80.38 71 ALA A CA 1
ATOM 548 C C . ALA A 1 71 ? -10.939 -1.161 3.889 1.00 80.38 71 ALA A C 1
ATOM 550 O O . ALA A 1 71 ? -11.543 -1.645 4.837 1.00 80.38 71 ALA A O 1
ATOM 551 N N . LYS A 1 72 ? -11.254 0.037 3.384 1.00 79.19 72 LYS A N 1
ATOM 552 C CA . LYS A 1 72 ? -12.334 0.891 3.905 1.00 79.19 72 LYS A CA 1
ATOM 553 C C . LYS A 1 72 ? -13.735 0.279 3.794 1.00 79.19 72 LYS A C 1
ATOM 555 O O . LYS A 1 72 ? -14.624 0.732 4.497 1.00 79.19 72 LYS A O 1
ATOM 560 N N . ARG A 1 73 ? -13.958 -0.660 2.870 1.00 78.69 73 ARG A N 1
ATOM 561 C CA . ARG A 1 73 ? -15.244 -1.363 2.690 1.00 78.69 73 ARG A CA 1
ATOM 562 C C . ARG A 1 73 ? -15.323 -2.698 3.418 1.00 78.69 73 ARG A C 1
ATOM 564 O O . ARG A 1 73 ? -16.409 -3.260 3.518 1.00 78.69 73 ARG A O 1
ATOM 571 N N . SER A 1 74 ? -14.181 -3.250 3.815 1.00 68.19 74 SER A N 1
ATOM 572 C CA . SER A 1 74 ? -14.093 -4.572 4.432 1.00 68.19 74 SER A CA 1
ATOM 573 C C . SER A 1 74 ? -14.175 -4.530 5.963 1.00 68.19 74 SER A C 1
ATOM 575 O O . SER A 1 74 ? -14.206 -5.599 6.573 1.00 68.19 74 SER A O 1
ATOM 577 N N . PHE A 1 75 ? -14.203 -3.329 6.544 1.00 59.84 75 PHE A N 1
ATOM 578 C CA . PHE A 1 75 ? -14.422 -3.010 7.955 1.00 59.84 75 PHE A CA 1
ATOM 579 C C . PHE A 1 75 ? -15.518 -1.945 8.047 1.00 59.84 75 PHE A C 1
ATOM 581 O O . PHE A 1 75 ? -16.200 -1.903 9.090 1.00 59.84 75 PHE A O 1
#

pLDDT: mean 77.92, std 11.17, range [51.34, 94.69]

Radius of gyration: 21.94 Å; chains: 1; bounding box: 39×49×51 Å

Sequence (75 aa):
MAKDPNKEPERLQLMPDDLNFEPGFNIKTLWAALFVGFIMLPGAIYLGLVTGQSMAGGAEWVTLILFIEIAKRSF